Protein AF-A0A540NNQ4-F1 (afdb_monomer)

Sequence (114 aa):
MDKVEKWRRALTDVANLGGMVLEDRLMIVKPYGVDGFWEWQFIQDIVQEVGSKLDRVAVNVAPYDVGIDNCVHGINRWLEDDSGDAGAAVIYGMGGIGKTTIAKAANKTNLAKF

pLDDT: mean 78.91, std 11.25, range [52.47, 95.38]

Organism: Malus baccata (NCBI:txid106549)

Radius of gyration: 21.34 Å; Cα contacts (8 Å, |Δi|>4): 28; chains: 1; bounding box: 58×28×49 Å

Foldseek 3Di:
DDPVVVVVVVVVVVVPPDDDDLDPPPPVDDPPPDPCPSVVVVVVVVCVVVVVPDPPPQQDAPPDDPPLVVVLVVVVVVVPPPPVDDDDDDDDDDPPPCSVNSVSVNCNVCVVVD

Secondary structure (DSSP, 8-state):
--HHHHHHHHHHHHHT-PPPP---TTGGG--TT-TTHHHHHHHHHHHHHHHHHS-----PPPTT-SSHHHHHHHHHHHHT--S-S--------STTS-HHHHHHHHHHHHTTT-

Structure (mmCIF, N/CA/C/O backbone):
data_AF-A0A540NNQ4-F1
#
_entry.id   AF-A0A540NNQ4-F1
#
loop_
_atom_site.group_PDB
_atom_site.id
_atom_site.type_symbol
_atom_site.label_atom_id
_atom_site.label_alt_id
_atom_site.label_comp_id
_atom_site.label_asym_id
_atom_site.label_entity_id
_atom_site.label_seq_id
_atom_site.pdbx_PDB_ins_code
_atom_site.Cartn_x
_atom_site.Cartn_y
_atom_site.Cartn_z
_atom_site.occupancy
_atom_site.B_iso_or_equiv
_atom_site.auth_seq_id
_atom_site.auth_comp_id
_atom_site.auth_asym_id
_atom_site.auth_atom_id
_atom_site.pdbx_PDB_model_num
ATOM 1 N N . MET A 1 1 ? -24.775 10.155 -22.970 1.00 59.66 1 MET A N 1
ATOM 2 C CA . MET A 1 1 ? -23.597 9.390 -23.426 1.00 59.66 1 MET A CA 1
ATOM 3 C C . MET A 1 1 ? -23.805 7.939 -23.052 1.00 59.66 1 MET A C 1
ATOM 5 O O . MET A 1 1 ? -24.117 7.671 -21.898 1.00 59.66 1 MET A O 1
ATOM 9 N N . ASP A 1 2 ? -23.714 7.047 -24.032 1.00 86.31 2 ASP A N 1
ATOM 10 C CA . ASP A 1 2 ? -23.897 5.610 -23.843 1.00 86.31 2 ASP A CA 1
ATOM 11 C C . ASP A 1 2 ? -22.753 5.023 -22.997 1.00 86.31 2 ASP A C 1
ATOM 13 O O . ASP A 1 2 ? -21.602 5.454 -23.116 1.00 86.31 2 ASP A O 1
ATOM 17 N N . LYS A 1 3 ? -23.061 4.064 -22.113 1.00 86.81 3 LYS A N 1
ATOM 18 C CA . LYS A 1 3 ? -22.072 3.457 -21.205 1.00 86.81 3 LYS A CA 1
ATOM 19 C C . LYS A 1 3 ? -20.899 2.890 -21.999 1.00 86.81 3 LYS A C 1
ATOM 21 O O . LYS A 1 3 ? -19.755 3.106 -21.613 1.00 86.81 3 LYS A O 1
ATOM 26 N N . VAL A 1 4 ? -21.183 2.218 -23.114 1.00 89.38 4 VAL A N 1
ATOM 27 C CA . VAL A 1 4 ? -20.187 1.553 -23.967 1.00 89.38 4 VAL A CA 1
ATOM 28 C C . VAL A 1 4 ? -19.130 2.532 -24.477 1.00 89.38 4 VAL A C 1
ATOM 30 O O . VAL A 1 4 ? -17.939 2.232 -24.433 1.00 89.38 4 VAL A O 1
ATOM 33 N N . GLU A 1 5 ? -19.544 3.728 -24.892 1.00 91.69 5 GLU A N 1
ATOM 34 C CA . GLU A 1 5 ? -18.632 4.756 -25.400 1.00 91.69 5 GLU A CA 1
ATOM 35 C C . GLU A 1 5 ? -17.705 5.297 -24.299 1.00 91.69 5 GLU A C 1
ATOM 37 O O . GLU A 1 5 ? -16.527 5.557 -24.540 1.00 91.69 5 GLU A O 1
ATOM 42 N N . LYS A 1 6 ? -18.200 5.395 -23.057 1.00 91.69 6 LYS A N 1
ATOM 43 C CA . LYS A 1 6 ? -17.384 5.794 -21.900 1.00 91.69 6 LYS A CA 1
ATOM 44 C C . LYS A 1 6 ? -16.322 4.742 -21.557 1.00 91.69 6 LYS A C 1
ATOM 46 O O . LYS A 1 6 ? -15.177 5.106 -21.306 1.00 91.69 6 LYS A O 1
ATOM 51 N N . TRP A 1 7 ? -16.684 3.456 -21.574 1.00 91.31 7 TRP A N 1
ATOM 52 C CA . TRP A 1 7 ? -15.734 2.357 -21.350 1.00 91.31 7 TRP A CA 1
ATOM 53 C C . TRP A 1 7 ? -14.666 2.298 -22.437 1.00 91.31 7 TRP A C 1
ATOM 55 O O . TRP A 1 7 ? -13.489 2.149 -22.125 1.00 91.31 7 TRP A O 1
ATOM 65 N N . ARG A 1 8 ? -15.065 2.462 -23.704 1.00 94.44 8 ARG A N 1
ATOM 66 C CA . ARG A 1 8 ? -14.145 2.429 -24.843 1.00 94.44 8 ARG A CA 1
ATOM 67 C C . ARG A 1 8 ? -13.070 3.505 -24.730 1.00 94.44 8 ARG A C 1
ATOM 69 O O . ARG A 1 8 ? -11.899 3.186 -24.866 1.00 94.44 8 ARG A O 1
ATOM 76 N N . ARG A 1 9 ? -13.460 4.742 -24.405 1.00 92.94 9 ARG A N 1
ATOM 77 C CA . ARG A 1 9 ? -12.510 5.845 -24.195 1.00 92.94 9 ARG A CA 1
ATOM 78 C C . ARG A 1 9 ? -11.545 5.564 -23.050 1.00 92.94 9 ARG A C 1
ATOM 80 O O . ARG A 1 9 ? -10.348 5.658 -23.259 1.00 92.94 9 ARG A O 1
ATOM 87 N N . ALA A 1 10 ? -12.048 5.124 -21.895 1.00 89.25 10 ALA A N 1
ATOM 88 C CA . ALA A 1 10 ? -11.192 4.798 -20.754 1.00 89.25 10 ALA A CA 1
ATOM 89 C C . ALA A 1 10 ? -10.167 3.692 -21.077 1.00 89.25 10 ALA A C 1
ATOM 91 O O . ALA A 1 10 ? -9.004 3.802 -20.706 1.00 89.25 10 ALA A O 1
ATOM 92 N N . LEU A 1 11 ? -10.576 2.644 -21.801 1.00 88.56 11 LEU A N 1
ATOM 93 C CA . LEU A 1 11 ? -9.673 1.579 -22.252 1.00 88.56 11 LEU A CA 1
ATOM 94 C C . LEU A 1 11 ? -8.637 2.078 -23.261 1.00 88.56 11 LEU A C 1
ATOM 96 O O . LEU A 1 11 ? -7.478 1.690 -23.170 1.00 88.56 11 LEU A O 1
ATOM 100 N N . THR A 1 12 ? -9.034 2.934 -24.204 1.00 92.31 12 THR A N 1
ATOM 101 C CA . THR A 1 12 ? -8.110 3.555 -25.159 1.00 92.31 12 THR A CA 1
ATOM 102 C C . THR A 1 12 ? -7.100 4.457 -24.455 1.00 92.31 12 THR A C 1
ATOM 104 O O . THR A 1 12 ? -5.916 4.374 -24.763 1.00 92.31 12 THR A O 1
ATOM 107 N N . ASP A 1 13 ? -7.536 5.262 -23.486 1.00 87.00 13 ASP A N 1
ATOM 108 C CA . ASP A 1 13 ? -6.648 6.121 -22.701 1.00 87.00 13 ASP A CA 1
ATOM 109 C C . ASP A 1 13 ? -5.616 5.278 -21.944 1.00 87.00 13 ASP A C 1
ATOM 111 O O . ASP A 1 13 ? -4.425 5.555 -22.039 1.00 87.00 13 ASP A O 1
ATOM 115 N N . VAL A 1 14 ? -6.049 4.200 -21.278 1.00 82.56 14 VAL A N 1
ATOM 116 C CA . VAL A 1 14 ? -5.150 3.272 -20.569 1.00 82.56 14 VAL A CA 1
ATOM 117 C C . VAL A 1 14 ? -4.200 2.549 -21.526 1.00 82.56 14 VAL A C 1
ATOM 119 O O . VAL A 1 14 ? -3.019 2.430 -21.223 1.00 82.56 14 VAL A O 1
ATOM 122 N N . ALA A 1 15 ? -4.681 2.089 -22.683 1.00 82.81 15 ALA A N 1
ATOM 123 C CA . ALA A 1 15 ? -3.851 1.406 -23.678 1.00 82.81 15 ALA A CA 1
ATOM 124 C C . ALA A 1 15 ? -2.802 2.332 -24.317 1.00 82.81 15 ALA A C 1
ATOM 126 O O . ALA A 1 15 ? -1.745 1.865 -24.734 1.00 82.81 15 ALA A O 1
ATOM 127 N N . ASN A 1 16 ? -3.090 3.634 -24.382 1.00 86.00 16 ASN A N 1
ATOM 128 C CA . ASN A 1 16 ? -2.179 4.652 -24.900 1.00 86.00 16 ASN A CA 1
ATOM 129 C C . ASN A 1 16 ? -1.227 5.216 -23.833 1.00 86.00 16 ASN A C 1
ATOM 131 O O . ASN A 1 16 ? -0.371 6.037 -24.170 1.00 86.00 16 ASN A O 1
ATOM 135 N N . LEU A 1 17 ? -1.345 4.806 -22.563 1.00 80.19 17 LEU A N 1
ATOM 136 C CA . LEU A 1 17 ? -0.342 5.134 -21.552 1.00 80.19 17 LEU A CA 1
ATOM 137 C C . LEU A 1 17 ? 0.966 4.424 -21.916 1.00 80.19 17 LEU A C 1
ATOM 139 O O . LEU A 1 17 ? 1.117 3.217 -21.735 1.00 80.19 17 LEU A O 1
ATOM 143 N N . GLY A 1 18 ? 1.919 5.189 -22.444 1.00 73.50 18 GLY A N 1
ATOM 144 C CA . GLY A 1 18 ? 3.279 4.714 -22.659 1.00 73.50 18 GLY A CA 1
ATOM 145 C C . GLY A 1 18 ? 3.961 4.428 -21.323 1.00 73.50 18 GLY A C 1
ATOM 146 O O . GLY A 1 18 ? 3.910 5.248 -20.405 1.00 73.50 18 GLY A O 1
ATOM 147 N N . GLY A 1 19 ? 4.598 3.261 -21.215 1.00 72.50 19 GLY A N 1
ATOM 148 C CA . GLY A 1 19 ? 5.481 2.956 -20.093 1.00 72.50 19 GLY A CA 1
ATOM 149 C C . GLY A 1 19 ? 6.730 3.838 -20.108 1.00 72.50 19 GLY A C 1
ATOM 150 O O . GLY A 1 19 ? 7.093 4.418 -21.133 1.00 72.50 19 GLY A O 1
ATOM 151 N N . MET A 1 20 ? 7.412 3.920 -18.969 1.00 77.75 20 MET A N 1
ATOM 152 C CA . MET A 1 20 ? 8.759 4.482 -18.936 1.00 77.75 20 MET A CA 1
ATOM 153 C C . MET A 1 20 ? 9.687 3.543 -19.712 1.00 77.75 20 MET A C 1
ATOM 155 O O . MET A 1 20 ? 9.614 2.324 -19.555 1.00 77.75 20 MET A O 1
ATOM 159 N N . VAL A 1 21 ? 10.544 4.099 -20.564 1.00 78.88 21 VAL A N 1
ATOM 160 C CA . VAL A 1 21 ? 11.563 3.336 -21.291 1.00 78.88 21 VAL A CA 1
ATOM 161 C C . VAL A 1 21 ? 12.889 3.557 -20.584 1.00 78.88 21 VAL A C 1
ATOM 163 O O . VAL A 1 21 ? 13.251 4.700 -20.303 1.00 78.88 21 VAL A O 1
ATOM 166 N N . LEU A 1 22 ? 13.606 2.468 -20.303 1.00 71.38 22 LEU A N 1
ATOM 167 C CA . LEU A 1 22 ? 14.993 2.542 -19.861 1.00 71.38 22 LEU A CA 1
ATOM 168 C C . LEU A 1 22 ? 15.815 3.084 -21.037 1.00 71.38 22 LEU A C 1
ATOM 170 O O . LEU A 1 22 ? 16.229 2.337 -21.921 1.00 71.38 22 LEU A O 1
ATOM 174 N N . GLU A 1 23 ? 15.976 4.403 -21.103 1.00 66.62 23 GLU A N 1
ATOM 175 C CA . GLU A 1 23 ? 16.899 5.012 -22.052 1.00 66.62 23 GLU A CA 1
ATOM 176 C C . GLU A 1 23 ? 18.327 4.656 -21.629 1.00 66.62 23 GLU A C 1
ATOM 178 O O . GLU A 1 23 ? 18.680 4.758 -20.453 1.00 66.62 23 GLU A O 1
ATOM 183 N N . ASP A 1 24 ? 19.167 4.287 -22.596 1.00 60.88 24 ASP A N 1
ATOM 184 C CA . ASP A 1 24 ? 20.596 3.985 -22.431 1.00 60.88 24 ASP A CA 1
ATOM 185 C C . ASP A 1 24 ? 21.399 5.287 -22.152 1.00 60.88 24 ASP A C 1
ATOM 187 O O . ASP A 1 24 ? 22.376 5.633 -22.817 1.00 60.88 24 ASP A O 1
ATOM 191 N N . ARG A 1 25 ? 20.927 6.102 -21.198 1.00 56.28 25 ARG A N 1
ATOM 192 C CA . ARG A 1 25 ? 21.270 7.523 -21.018 1.00 56.28 25 ARG A CA 1
ATOM 193 C C . ARG A 1 25 ? 22.709 7.789 -20.579 1.00 56.28 25 ARG A C 1
ATOM 195 O O . ARG A 1 25 ? 23.116 8.947 -20.555 1.00 56.28 25 ARG A O 1
ATOM 202 N N . LEU A 1 26 ? 23.491 6.763 -20.243 1.00 55.25 26 LEU A N 1
ATOM 203 C CA . LEU A 1 26 ? 24.850 6.914 -19.711 1.00 55.25 26 LEU A CA 1
ATOM 204 C C . LEU A 1 26 ? 25.854 5.902 -20.280 1.00 55.25 26 LEU A C 1
ATOM 206 O O . LEU A 1 26 ? 26.732 5.404 -19.579 1.00 55.25 26 LEU A O 1
ATOM 210 N N . MET A 1 27 ? 25.818 5.676 -21.596 1.00 52.47 27 MET A N 1
ATOM 211 C CA . MET A 1 27 ? 26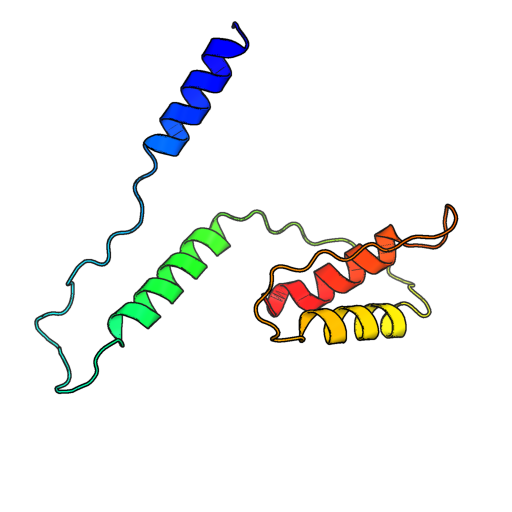.883 4.930 -22.286 1.00 52.47 27 MET A CA 1
ATOM 212 C C . MET A 1 27 ? 28.286 5.566 -22.107 1.00 52.47 27 MET A C 1
ATOM 214 O O . MET A 1 27 ? 29.294 4.882 -22.255 1.00 52.47 27 MET A O 1
ATOM 218 N N . ILE A 1 28 ? 28.365 6.854 -21.739 1.00 55.72 28 ILE A N 1
ATOM 219 C CA . ILE A 1 28 ? 29.627 7.600 -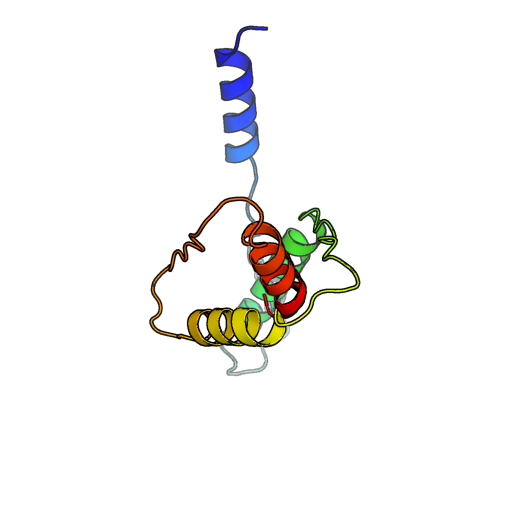21.555 1.00 55.72 28 ILE A CA 1
ATOM 220 C C . ILE A 1 28 ? 30.279 7.334 -20.181 1.00 55.72 28 ILE A C 1
ATOM 222 O O . ILE A 1 28 ? 31.480 7.534 -20.021 1.00 55.72 28 ILE A O 1
ATOM 226 N N . VAL A 1 29 ? 29.529 6.831 -19.194 1.00 56.62 29 VAL A N 1
ATOM 227 C CA . VAL A 1 29 ? 30.031 6.565 -17.834 1.00 56.62 29 VAL A CA 1
ATOM 228 C C . VAL A 1 29 ? 29.567 5.181 -17.392 1.00 56.62 29 VAL A C 1
ATOM 230 O O . VAL A 1 29 ? 28.874 5.036 -16.393 1.00 56.62 29 VAL A O 1
ATOM 233 N N . LYS A 1 30 ? 29.915 4.129 -18.141 1.00 54.81 30 LYS A N 1
ATOM 234 C CA . LYS A 1 30 ? 29.883 2.778 -17.568 1.00 54.81 30 LYS A CA 1
ATOM 235 C C . LYS A 1 30 ? 31.114 2.624 -16.666 1.00 54.81 30 LYS A C 1
ATOM 237 O O . LYS A 1 30 ? 32.210 2.476 -17.210 1.00 54.81 30 LYS A O 1
ATOM 242 N N . PRO A 1 31 ? 31.005 2.652 -15.322 1.00 59.22 31 PRO A N 1
ATOM 243 C CA . PRO A 1 31 ? 32.072 2.103 -14.499 1.00 59.22 31 PRO A CA 1
ATOM 244 C C . PRO A 1 31 ? 32.241 0.637 -14.908 1.00 59.22 31 PRO A C 1
ATOM 246 O O . PRO A 1 31 ? 31.273 -0.121 -14.972 1.00 59.22 31 PRO A O 1
ATOM 249 N N . TYR A 1 32 ? 33.458 0.273 -15.296 1.00 53.50 32 TYR A N 1
ATOM 250 C CA . TYR A 1 32 ? 33.769 -1.049 -15.829 1.00 53.50 32 TYR A CA 1
ATOM 251 C C . TYR A 1 32 ? 33.320 -2.132 -14.827 1.00 53.50 32 TYR A C 1
ATOM 253 O O . TYR A 1 32 ? 3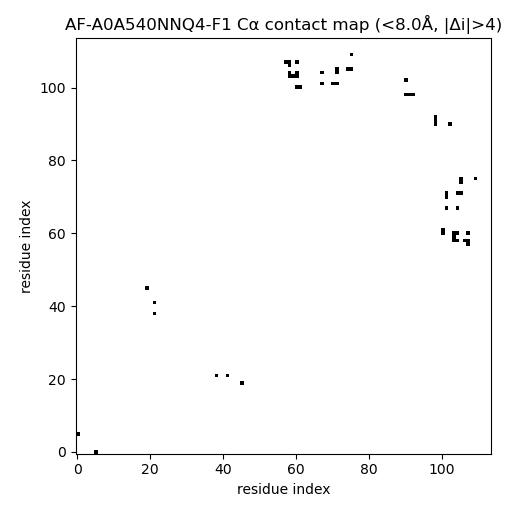3.815 -2.162 -13.703 1.00 53.50 32 TYR A O 1
ATOM 261 N N . GLY A 1 33 ? 32.386 -3.005 -15.225 1.00 55.31 33 GLY A N 1
ATOM 262 C CA . GLY A 1 33 ? 32.040 -4.226 -14.481 1.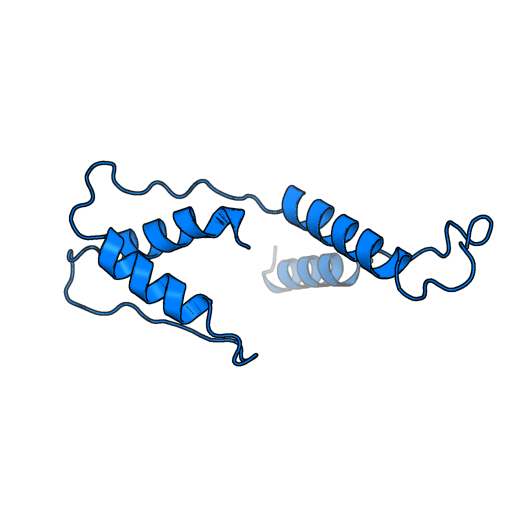00 55.31 33 GLY A CA 1
ATOM 263 C C . GLY A 1 33 ? 30.841 -4.187 -13.522 1.00 55.31 33 GLY A C 1
ATOM 264 O O . GLY A 1 33 ? 30.742 -5.094 -12.702 1.00 55.31 33 GLY A O 1
ATOM 265 N N . VAL A 1 34 ? 29.933 -3.203 -13.596 1.00 57.50 34 VAL A N 1
ATOM 266 C CA . VAL A 1 34 ?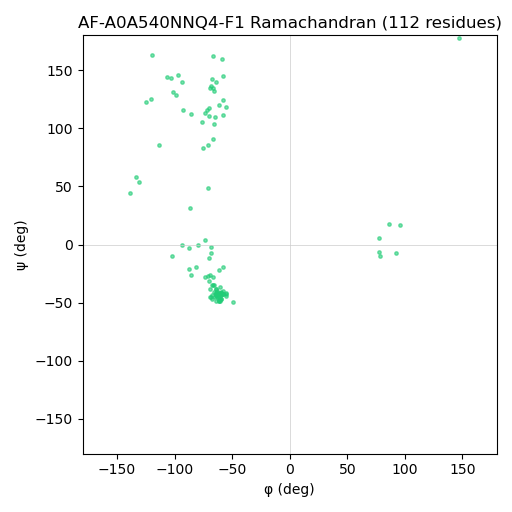 28.694 -3.208 -12.784 1.00 57.50 34 VAL A CA 1
ATOM 267 C C . VAL A 1 34 ? 27.461 -3.362 -13.675 1.00 57.50 34 VAL A C 1
ATOM 269 O O . VAL A 1 34 ? 26.841 -2.381 -14.093 1.00 57.50 34 VAL A O 1
ATOM 272 N N . ASP A 1 35 ? 27.112 -4.608 -13.983 1.00 63.62 35 ASP A N 1
ATOM 273 C CA . ASP A 1 35 ? 25.842 -4.929 -14.634 1.00 63.62 35 ASP A CA 1
ATOM 274 C C . ASP A 1 35 ? 24.683 -4.672 -13.647 1.00 63.62 35 ASP A C 1
ATOM 276 O O . ASP A 1 35 ? 24.771 -5.016 -12.470 1.00 63.62 35 ASP A O 1
ATOM 280 N N . GLY A 1 36 ? 23.611 -4.010 -14.099 1.00 63.75 36 GLY A N 1
ATOM 281 C CA . GLY A 1 36 ? 22.388 -3.787 -13.305 1.00 63.75 36 GLY A CA 1
ATOM 282 C C . GLY A 1 36 ? 22.299 -2.482 -12.494 1.00 63.75 36 GLY A C 1
ATOM 283 O O . GLY A 1 36 ? 21.219 -2.162 -12.002 1.00 63.75 36 GLY A O 1
ATOM 284 N N . PHE A 1 37 ? 23.360 -1.664 -12.399 1.00 66.75 37 PHE A N 1
ATOM 285 C CA . PHE A 1 37 ? 23.307 -0.379 -11.664 1.00 66.75 37 PHE A CA 1
ATOM 286 C C . PHE A 1 37 ? 22.179 0.549 -12.160 1.00 66.75 37 PHE A C 1
ATOM 288 O O . PHE A 1 37 ? 21.457 1.158 -11.372 1.00 66.75 37 PHE A O 1
ATOM 295 N N . TRP A 1 38 ? 21.998 0.613 -13.480 1.00 73.50 38 TRP A N 1
ATOM 296 C CA . TRP A 1 38 ? 20.985 1.452 -14.126 1.00 73.50 38 TRP A CA 1
ATOM 297 C C . TRP A 1 38 ? 19.564 0.913 -13.970 1.00 73.50 38 TRP A C 1
ATOM 299 O O . TRP A 1 38 ? 18.619 1.694 -13.943 1.00 73.50 38 TRP A O 1
ATOM 309 N N . GLU A 1 39 ? 19.414 -0.404 -13.835 1.00 78.75 39 GLU A N 1
ATOM 310 C CA . GLU A 1 39 ? 18.115 -1.047 -13.641 1.00 78.75 39 GLU A CA 1
ATOM 311 C C . GLU A 1 39 ? 17.544 -0.700 -12.266 1.00 78.75 39 GLU A C 1
ATOM 313 O O . GLU A 1 39 ? 16.393 -0.283 -12.171 1.00 78.75 39 GLU A O 1
ATOM 318 N N . TRP A 1 40 ? 18.366 -0.764 -11.212 1.00 81.19 40 TRP A N 1
ATOM 319 C CA . TRP A 1 40 ? 17.941 -0.357 -9.871 1.00 81.19 40 TRP A CA 1
ATOM 320 C C . TRP A 1 40 ? 17.502 1.111 -9.832 1.00 81.19 40 TRP A C 1
ATOM 322 O O . TRP A 1 40 ? 16.430 1.407 -9.309 1.00 81.19 40 TRP A O 1
ATOM 332 N N . GLN A 1 41 ? 18.285 2.021 -10.422 1.00 81.88 41 GLN A N 1
ATOM 333 C CA . GLN A 1 41 ? 17.938 3.445 -10.446 1.00 81.88 41 GLN A CA 1
ATOM 334 C C . GLN A 1 41 ? 16.636 3.690 -11.219 1.00 81.88 41 GLN A C 1
ATOM 336 O O . GLN A 1 41 ? 15.773 4.430 -10.762 1.00 81.88 41 GLN A O 1
ATOM 341 N N . PHE A 1 42 ? 16.457 3.013 -12.351 1.00 83.25 42 PHE A N 1
ATOM 342 C CA . PHE A 1 42 ? 15.235 3.101 -13.140 1.00 83.25 42 PHE A CA 1
ATOM 343 C C . PHE A 1 42 ? 14.007 2.556 -12.396 1.00 83.25 42 PHE A C 1
ATOM 345 O O . PHE A 1 42 ? 12.933 3.153 -12.458 1.00 83.25 42 PHE A O 1
ATOM 352 N N . ILE A 1 43 ? 14.159 1.465 -11.637 1.00 85.62 43 ILE A N 1
ATOM 353 C CA . ILE A 1 43 ? 13.105 0.955 -10.749 1.00 85.62 43 ILE A CA 1
ATOM 354 C C . ILE A 1 43 ? 12.759 1.999 -9.681 1.00 85.62 43 ILE A C 1
ATOM 356 O O . ILE A 1 43 ? 11.576 2.236 -9.440 1.00 85.62 43 ILE A O 1
ATOM 360 N N . GLN A 1 44 ? 13.754 2.654 -9.070 1.00 85.38 44 GLN A N 1
ATOM 361 C CA . GLN A 1 44 ? 13.504 3.727 -8.099 1.00 85.38 44 GLN A CA 1
ATOM 362 C C . GLN A 1 44 ? 12.716 4.886 -8.725 1.00 85.38 44 GLN A C 1
ATOM 364 O O . GLN A 1 44 ? 11.744 5.351 -8.128 1.00 85.38 44 GLN A O 1
ATOM 369 N N . ASP A 1 45 ? 13.069 5.298 -9.944 1.00 84.75 45 ASP A N 1
ATOM 370 C CA . ASP A 1 45 ? 12.374 6.369 -10.663 1.00 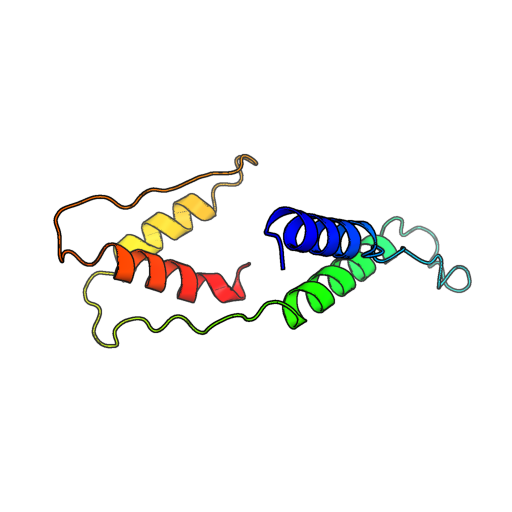84.75 45 ASP A CA 1
ATOM 371 C C . ASP A 1 45 ? 10.904 5.995 -10.953 1.00 84.75 45 ASP A C 1
ATOM 373 O O . ASP A 1 45 ? 10.002 6.811 -10.750 1.00 84.75 45 ASP A O 1
ATOM 377 N N . ILE A 1 46 ? 10.634 4.742 -11.352 1.00 85.38 46 ILE A N 1
ATOM 378 C CA . ILE A 1 46 ? 9.264 4.225 -11.529 1.00 85.38 46 ILE A CA 1
ATOM 379 C C . ILE A 1 46 ? 8.495 4.252 -10.204 1.00 85.38 46 ILE A C 1
ATOM 381 O O . ILE A 1 46 ? 7.357 4.726 -10.160 1.00 85.38 46 ILE A O 1
ATOM 385 N N . VAL A 1 47 ? 9.095 3.748 -9.120 1.00 85.75 47 VAL A N 1
ATOM 386 C CA . VAL A 1 47 ? 8.466 3.716 -7.788 1.00 85.75 47 VAL A CA 1
ATOM 387 C C . VAL A 1 47 ? 8.118 5.130 -7.324 1.00 85.75 47 VAL A C 1
ATOM 389 O O . VAL A 1 47 ? 7.027 5.347 -6.794 1.00 85.75 47 VAL A O 1
ATOM 392 N N . GLN A 1 48 ? 8.996 6.103 -7.567 1.00 85.25 48 GLN A N 1
ATOM 393 C CA . GLN A 1 48 ? 8.761 7.502 -7.226 1.00 85.25 48 GLN A CA 1
ATOM 394 C C . GLN A 1 48 ? 7.631 8.122 -8.061 1.00 85.25 48 GLN A C 1
ATOM 396 O O . GLN A 1 48 ? 6.732 8.752 -7.499 1.00 85.25 48 GLN A O 1
ATOM 401 N N . GLU A 1 49 ? 7.635 7.923 -9.381 1.00 85.31 49 GLU A N 1
ATOM 402 C CA . GLU A 1 49 ? 6.605 8.445 -10.286 1.00 85.31 49 GLU A CA 1
ATOM 403 C C . GLU A 1 49 ? 5.222 7.877 -9.934 1.00 85.31 49 GLU A C 1
ATOM 405 O O . GLU A 1 49 ? 4.260 8.628 -9.753 1.00 85.31 49 GLU A O 1
ATOM 410 N N . VAL A 1 50 ? 5.119 6.554 -9.758 1.00 83.88 50 VAL A N 1
ATOM 411 C CA . VAL A 1 50 ? 3.878 5.885 -9.331 1.00 83.88 50 VAL A CA 1
ATOM 412 C C . VAL A 1 50 ? 3.473 6.348 -7.932 1.00 83.88 50 VAL A C 1
ATOM 414 O O . VAL A 1 50 ? 2.313 6.696 -7.707 1.00 83.88 50 VAL A O 1
ATOM 417 N N . GLY A 1 51 ? 4.426 6.409 -7.001 1.00 81.19 51 GLY A N 1
ATOM 418 C CA . GLY A 1 51 ? 4.211 6.857 -5.629 1.00 81.19 51 GLY A CA 1
ATOM 419 C C . GLY A 1 51 ? 3.640 8.271 -5.541 1.00 81.19 51 GLY A C 1
ATOM 420 O O . GLY A 1 51 ? 2.739 8.499 -4.738 1.00 81.19 51 GLY A O 1
ATOM 421 N N . SER A 1 52 ? 4.105 9.189 -6.393 1.00 81.31 52 SER A N 1
ATOM 422 C CA . SER A 1 52 ? 3.627 10.578 -6.448 1.00 81.31 52 SER A CA 1
ATOM 423 C C . SER A 1 52 ? 2.212 10.730 -7.019 1.00 81.31 52 SER A C 1
ATOM 425 O O . SER A 1 52 ? 1.506 11.676 -6.671 1.00 81.31 52 SER A O 1
ATOM 427 N N . LYS A 1 53 ? 1.786 9.798 -7.881 1.00 82.44 53 LYS A N 1
ATOM 428 C CA . LYS A 1 53 ? 0.450 9.782 -8.501 1.00 82.44 53 LYS A CA 1
ATOM 429 C C . LYS A 1 53 ? -0.595 9.059 -7.658 1.00 82.44 53 LYS A C 1
ATOM 431 O O . LYS A 1 53 ? -1.791 9.259 -7.866 1.00 82.44 53 LYS A O 1
ATOM 436 N N . LEU A 1 54 ? -0.163 8.197 -6.740 1.00 78.44 54 LEU A N 1
ATOM 437 C CA . LEU A 1 54 ? -1.052 7.533 -5.797 1.00 78.44 54 LEU A CA 1
ATOM 438 C C . LEU A 1 54 ? -1.534 8.549 -4.756 1.00 78.44 54 LEU A C 1
ATOM 440 O O . LEU A 1 54 ? -0.749 9.046 -3.952 1.00 78.44 54 LEU A O 1
ATOM 444 N N . ASP A 1 55 ? -2.841 8.816 -4.735 1.00 67.38 55 ASP A N 1
ATOM 445 C CA . ASP A 1 55 ? -3.475 9.569 -3.651 1.00 67.38 55 ASP A CA 1
ATOM 446 C C . ASP A 1 55 ? -3.493 8.703 -2.381 1.00 67.38 55 ASP A C 1
ATOM 448 O O . ASP A 1 55 ? -4.421 7.931 -2.112 1.00 67.38 55 ASP A O 1
ATOM 452 N N . ARG A 1 56 ? -2.387 8.747 -1.633 1.00 67.31 56 ARG A N 1
ATOM 453 C CA . ARG A 1 56 ? -2.212 8.008 -0.381 1.00 67.31 56 ARG A CA 1
ATOM 454 C C . ARG A 1 56 ? -3.009 8.708 0.719 1.00 67.31 56 ARG A C 1
ATOM 456 O O . ARG A 1 56 ? -2.472 9.489 1.503 1.00 67.31 56 ARG A O 1
ATOM 463 N N . VAL A 1 57 ? -4.306 8.417 0.787 1.00 67.88 57 VAL A N 1
ATOM 464 C CA . VAL A 1 57 ? -5.184 8.946 1.837 1.00 67.88 57 VAL A CA 1
ATOM 465 C C . VAL A 1 57 ? -4.698 8.458 3.201 1.00 67.88 57 VAL A C 1
ATOM 467 O O . VAL A 1 57 ? -4.682 7.257 3.481 1.00 67.88 57 VAL A O 1
ATOM 470 N N . ALA A 1 58 ? -4.345 9.399 4.078 1.00 65.25 58 ALA A N 1
ATOM 471 C CA . ALA A 1 58 ? -4.036 9.099 5.467 1.00 65.25 58 ALA A CA 1
ATOM 472 C C . ALA A 1 58 ? -5.247 8.421 6.123 1.00 65.25 58 ALA A C 1
ATOM 474 O O . ALA A 1 58 ? -6.305 9.021 6.324 1.00 65.25 58 ALA A O 1
ATOM 475 N N . VAL A 1 59 ? -5.098 7.140 6.451 1.00 70.56 59 VAL A N 1
ATOM 476 C CA . VAL A 1 59 ? -6.162 6.376 7.092 1.00 70.56 59 VAL A CA 1
ATOM 477 C C . VAL A 1 59 ? -6.279 6.831 8.546 1.00 70.56 59 VAL A C 1
ATOM 479 O O . VAL A 1 59 ? -5.372 6.617 9.353 1.00 70.56 59 VAL A O 1
ATOM 482 N N . ASN A 1 60 ? -7.405 7.461 8.895 1.00 71.88 60 ASN A N 1
ATOM 483 C CA . ASN A 1 60 ? -7.696 7.802 10.284 1.00 71.88 60 ASN A CA 1
ATOM 484 C C . ASN A 1 60 ? -8.000 6.521 11.075 1.00 71.88 60 ASN A C 1
ATOM 486 O O . ASN A 1 60 ? -8.955 5.796 10.773 1.00 71.88 60 ASN A O 1
ATOM 490 N N . VAL A 1 61 ? -7.160 6.263 12.068 1.00 73.00 61 VAL A N 1
ATOM 491 C CA . VAL A 1 61 ? -7.280 5.178 13.045 1.00 73.00 61 VAL A CA 1
ATOM 492 C C . VAL A 1 61 ? -7.779 5.822 14.333 1.00 73.00 61 VAL A C 1
ATOM 494 O O . VAL A 1 61 ? -7.447 6.981 14.594 1.00 73.00 61 VAL A O 1
ATOM 497 N N . ALA A 1 62 ? -8.638 5.141 15.089 1.00 72.69 62 ALA A N 1
ATOM 498 C CA . ALA A 1 62 ? -9.256 5.780 16.238 1.00 72.69 62 ALA A CA 1
ATOM 499 C C . ALA A 1 62 ? -8.178 6.135 17.291 1.00 72.69 62 ALA A C 1
ATOM 501 O O . ALA A 1 62 ? -7.219 5.393 17.494 1.00 72.69 62 ALA A O 1
ATOM 502 N N . PRO A 1 63 ? -8.272 7.314 17.930 1.00 65.25 63 PRO A N 1
ATOM 503 C CA . PRO A 1 63 ? -7.206 7.821 18.797 1.00 65.25 63 PRO A CA 1
ATOM 504 C C . PRO A 1 63 ? -7.036 7.038 20.111 1.00 65.25 63 PRO A C 1
ATOM 506 O O . PRO A 1 63 ? -6.047 7.248 20.807 1.00 65.25 63 PRO A O 1
ATOM 509 N N . TYR A 1 64 ? -7.976 6.151 20.457 1.00 67.62 64 TYR A N 1
ATOM 510 C CA . TYR A 1 64 ? -8.027 5.435 21.739 1.00 67.62 64 TYR A CA 1
ATOM 511 C C . TYR A 1 64 ? -8.238 3.933 21.540 1.00 67.62 64 TYR A C 1
ATOM 513 O O . TYR A 1 64 ? -9.167 3.329 22.078 1.00 67.62 64 TYR A O 1
ATOM 521 N N . ASP A 1 65 ? -7.375 3.339 20.731 1.00 69.94 65 ASP A N 1
ATOM 522 C CA . ASP A 1 65 ? -7.459 1.936 20.363 1.00 69.94 65 ASP A CA 1
ATOM 523 C C . ASP A 1 65 ? -6.754 1.060 21.409 1.00 69.94 65 ASP A C 1
ATOM 525 O O . ASP A 1 65 ? -5.536 1.102 21.557 1.00 69.94 65 ASP A O 1
ATOM 529 N N . VAL A 1 66 ? -7.518 0.254 22.155 1.00 74.44 66 VAL A N 1
ATOM 530 C CA . VAL A 1 66 ? -6.974 -0.656 23.179 1.00 74.44 66 VAL A CA 1
ATOM 531 C C . VAL A 1 66 ? -6.866 -2.070 22.611 1.00 74.44 66 VAL A C 1
ATOM 533 O O . VAL A 1 66 ? -7.834 -2.608 22.081 1.00 74.44 66 VAL A O 1
ATOM 536 N N . GLY A 1 67 ? -5.691 -2.695 22.734 1.00 76.12 67 GLY A N 1
ATOM 537 C CA . GLY A 1 67 ? -5.469 -4.091 22.330 1.00 76.12 67 GLY A CA 1
ATOM 538 C C . GLY A 1 67 ? -5.298 -4.322 20.821 1.00 76.12 67 GLY A C 1
ATOM 539 O O . GLY A 1 67 ? -5.186 -5.472 20.392 1.00 76.12 67 GLY A O 1
ATOM 540 N N . ILE A 1 68 ? -5.240 -3.254 20.017 1.00 84.25 68 ILE A N 1
ATOM 541 C CA . ILE A 1 68 ? -5.017 -3.341 18.565 1.00 84.25 68 ILE A CA 1
ATOM 542 C C . ILE A 1 68 ? -3.586 -3.775 18.232 1.00 84.25 68 ILE A C 1
ATOM 544 O O . ILE A 1 68 ? -3.394 -4.505 17.258 1.00 84.25 68 ILE A O 1
ATOM 548 N N . ASP A 1 69 ? -2.607 -3.418 19.065 1.00 84.75 69 ASP A N 1
ATOM 549 C CA . ASP A 1 69 ? -1.186 -3.693 18.819 1.00 84.75 69 ASP A CA 1
ATOM 550 C C . ASP A 1 69 ? -0.905 -5.182 18.590 1.00 84.75 69 ASP A C 1
ATOM 552 O O . ASP A 1 69 ? -0.235 -5.548 17.627 1.00 84.75 69 ASP A O 1
ATOM 556 N N . ASN A 1 70 ? -1.495 -6.062 19.405 1.00 86.12 70 ASN A N 1
ATOM 557 C CA . ASN A 1 70 ? -1.322 -7.510 19.262 1.00 86.12 70 ASN A CA 1
ATOM 558 C C . ASN A 1 70 ? -1.900 -8.038 17.940 1.00 86.12 70 ASN A C 1
ATOM 560 O O . ASN A 1 70 ? -1.309 -8.917 17.311 1.00 86.12 70 ASN A O 1
ATOM 564 N N . CYS A 1 71 ? -3.044 -7.500 17.505 1.00 86.44 71 CYS A N 1
ATOM 565 C CA . CYS A 1 71 ? -3.669 -7.891 16.242 1.00 86.44 71 CYS A CA 1
ATOM 566 C C . CYS A 1 71 ? -2.831 -7.421 15.048 1.00 86.44 71 CYS A C 1
ATOM 568 O O . CYS A 1 71 ? -2.585 -8.195 14.124 1.00 86.44 71 CYS A O 1
ATOM 570 N N . VAL A 1 72 ? -2.357 -6.171 15.083 1.00 88.50 72 VAL A N 1
ATOM 571 C CA . VAL A 1 72 ? -1.484 -5.604 14.045 1.00 88.50 72 VAL A CA 1
ATOM 572 C C . VAL A 1 72 ? -0.162 -6.363 13.975 1.00 88.50 72 VAL A C 1
ATOM 574 O O . VAL A 1 72 ? 0.300 -6.675 12.882 1.00 88.50 72 VAL A O 1
ATOM 577 N N . HIS A 1 73 ? 0.414 -6.741 15.118 1.00 89.50 73 HIS A N 1
ATOM 578 C CA . HIS A 1 73 ? 1.639 -7.538 15.168 1.00 89.50 73 HIS A CA 1
ATOM 579 C C . HIS A 1 73 ? 1.481 -8.903 14.489 1.00 89.50 73 HIS A C 1
ATOM 581 O O . HIS A 1 73 ? 2.353 -9.323 13.731 1.00 89.50 73 HIS A O 1
ATOM 587 N N . GLY A 1 74 ? 0.347 -9.577 14.706 1.00 89.44 74 GLY A N 1
ATOM 588 C CA . GLY A 1 74 ? 0.033 -10.837 14.028 1.00 89.44 74 GLY A CA 1
ATOM 589 C C . GLY A 1 74 ? -0.099 -10.679 12.511 1.00 89.44 74 GLY A C 1
ATOM 590 O O . GLY A 1 74 ? 0.456 -11.483 11.765 1.00 89.44 74 GLY A O 1
ATOM 591 N N . ILE A 1 75 ? -0.778 -9.620 12.056 1.00 89.56 75 ILE A N 1
ATOM 592 C CA . ILE A 1 75 ? -0.922 -9.306 10.625 1.00 89.56 75 ILE A CA 1
ATOM 593 C C . ILE A 1 75 ? 0.442 -9.001 9.997 1.00 89.56 75 ILE A C 1
ATOM 595 O O . ILE A 1 75 ? 0.744 -9.513 8.927 1.00 89.56 75 ILE A O 1
ATOM 599 N N . ASN A 1 76 ? 1.283 -8.213 10.667 1.00 88.38 76 ASN A N 1
ATOM 600 C CA . ASN A 1 76 ? 2.603 -7.850 10.152 1.00 88.38 76 ASN A CA 1
ATOM 601 C C . ASN A 1 76 ? 3.517 -9.065 10.022 1.00 88.38 76 ASN A C 1
ATOM 603 O O . ASN A 1 76 ? 4.173 -9.214 9.002 1.00 88.38 76 ASN A O 1
ATOM 607 N N . ARG A 1 77 ? 3.507 -9.969 11.008 1.00 88.75 77 ARG A N 1
ATOM 608 C CA . ARG A 1 77 ? 4.268 -11.221 10.924 1.00 88.75 77 ARG A CA 1
ATOM 609 C C . ARG A 1 77 ? 3.822 -12.091 9.750 1.00 88.75 77 ARG A C 1
ATOM 611 O O . ARG A 1 77 ? 4.652 -12.755 9.150 1.00 88.75 77 ARG A O 1
ATOM 618 N N . TRP A 1 78 ? 2.523 -12.106 9.449 1.00 87.38 78 TRP A N 1
ATOM 619 C CA . TRP A 1 78 ? 2.002 -12.806 8.276 1.00 87.38 78 TRP A CA 1
ATOM 620 C C . TRP A 1 78 ? 2.421 -12.123 6.963 1.00 87.38 78 TRP A C 1
ATOM 622 O O . TRP A 1 78 ? 2.753 -12.816 6.015 1.00 87.38 78 TRP A O 1
ATOM 632 N N . LEU A 1 79 ? 2.456 -10.786 6.913 1.00 85.12 79 LEU A N 1
ATOM 633 C CA . LEU A 1 79 ? 2.923 -10.028 5.740 1.00 85.12 79 LEU A CA 1
ATOM 634 C C . LEU A 1 79 ? 4.434 -10.146 5.490 1.00 85.12 79 LEU A C 1
ATOM 636 O O . LEU A 1 79 ? 4.875 -9.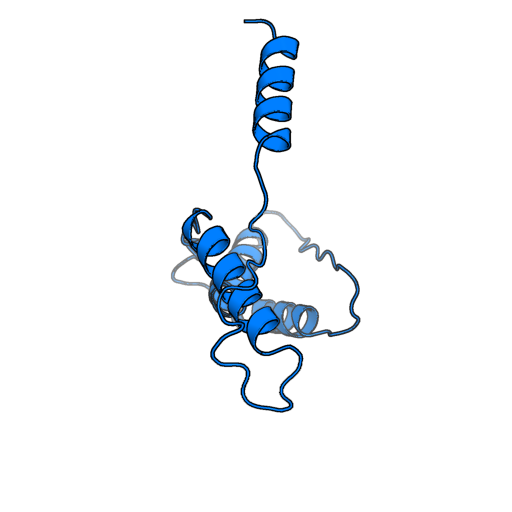949 4.365 1.00 85.12 79 LEU A O 1
ATOM 640 N N . GLU A 1 80 ? 5.219 -10.415 6.531 1.00 84.69 80 GLU A N 1
ATOM 641 C CA . GLU A 1 80 ? 6.666 -10.651 6.448 1.00 84.69 80 GLU A CA 1
ATOM 642 C C . GLU A 1 80 ? 7.007 -12.083 5.986 1.00 84.69 80 GLU A C 1
ATOM 644 O O . GLU A 1 80 ? 8.185 -12.420 5.876 1.00 84.69 80 GLU A O 1
ATOM 649 N N . ASP A 1 81 ? 6.004 -12.930 5.721 1.00 81.94 81 ASP A N 1
ATOM 650 C CA . ASP A 1 81 ? 6.217 -14.253 5.137 1.00 81.94 81 ASP A CA 1
ATOM 651 C C . ASP A 1 81 ? 6.653 -14.132 3.668 1.00 81.94 81 ASP A C 1
ATOM 653 O O . ASP A 1 81 ? 5.874 -13.758 2.794 1.00 81.94 81 ASP A O 1
ATOM 657 N N . ASP A 1 82 ? 7.914 -14.468 3.398 1.00 68.06 82 ASP A N 1
ATOM 658 C CA . ASP A 1 82 ? 8.567 -14.350 2.087 1.00 68.06 82 ASP A CA 1
ATOM 659 C C . ASP A 1 82 ? 8.324 -15.588 1.203 1.00 68.06 82 ASP A C 1
ATOM 661 O O . ASP A 1 82 ? 9.165 -15.998 0.404 1.00 68.06 82 ASP A O 1
ATOM 665 N N . SER A 1 83 ? 7.166 -16.238 1.362 1.00 76.44 83 SER A N 1
ATOM 666 C CA . SER A 1 83 ? 6.798 -17.433 0.591 1.00 76.44 83 SER A CA 1
ATOM 667 C C . SER A 1 83 ? 6.547 -17.139 -0.897 1.00 76.44 83 SER A C 1
ATOM 669 O O . SER A 1 83 ? 6.332 -18.064 -1.677 1.00 76.44 83 SER A O 1
ATOM 671 N N . GLY A 1 84 ? 6.638 -15.868 -1.311 1.00 68.06 84 GLY A N 1
ATOM 672 C CA . GLY A 1 84 ? 6.631 -15.424 -2.708 1.00 68.06 84 GLY A CA 1
ATOM 673 C C . GLY A 1 84 ? 5.253 -15.409 -3.374 1.00 68.06 84 GLY A C 1
ATOM 674 O O . GLY A 1 84 ? 5.121 -14.902 -4.489 1.00 68.06 84 GLY A O 1
ATOM 675 N N . ASP A 1 85 ? 4.223 -15.915 -2.696 1.00 76.38 85 ASP A N 1
ATOM 676 C CA . ASP A 1 85 ? 2.861 -15.982 -3.210 1.00 76.38 85 ASP A CA 1
ATOM 677 C C . ASP A 1 85 ? 2.030 -14.763 -2.794 1.00 76.38 85 ASP A C 1
ATOM 679 O O . ASP A 1 85 ? 2.061 -14.290 -1.657 1.00 76.38 85 ASP A O 1
ATOM 683 N N . ALA A 1 86 ? 1.211 -14.267 -3.725 1.00 73.75 86 ALA A N 1
ATOM 684 C CA . ALA A 1 86 ? 0.241 -13.223 -3.425 1.00 73.75 86 ALA A CA 1
ATOM 685 C C . ALA A 1 86 ? -0.816 -13.750 -2.435 1.00 73.75 86 ALA A C 1
ATOM 687 O O . ALA A 1 86 ? -1.660 -14.578 -2.779 1.00 73.75 86 ALA A O 1
ATOM 688 N N . GLY A 1 87 ? -0.778 -13.248 -1.199 1.00 78.50 87 GLY A N 1
ATOM 689 C CA . GLY A 1 87 ? -1.684 -13.646 -0.123 1.00 78.50 87 GLY A CA 1
ATOM 690 C C . GLY A 1 87 ? -2.877 -12.705 0.059 1.00 78.50 87 GLY A C 1
ATOM 691 O O . GLY A 1 87 ? -2.761 -11.486 -0.063 1.00 78.50 87 GLY A O 1
ATOM 692 N N . ALA A 1 88 ? -4.031 -13.261 0.436 1.00 84.25 88 ALA A N 1
ATOM 693 C CA . ALA A 1 88 ? -5.192 -12.496 0.887 1.00 84.25 88 ALA A CA 1
ATOM 694 C C . ALA A 1 88 ? -5.581 -12.907 2.315 1.00 84.25 88 ALA A C 1
ATOM 696 O O . ALA A 1 88 ? -5.838 -14.080 2.580 1.00 84.25 88 ALA A O 1
ATOM 697 N N . ALA A 1 89 ? -5.669 -11.934 3.226 1.00 83.94 89 ALA A N 1
ATOM 698 C CA . ALA A 1 89 ? -6.111 -12.142 4.604 1.00 83.94 89 ALA A CA 1
ATOM 699 C C . ALA A 1 89 ? -7.526 -11.593 4.834 1.00 83.94 89 ALA A C 1
ATOM 701 O O . ALA A 1 89 ? -7.900 -10.543 4.309 1.00 83.94 89 ALA A O 1
ATOM 702 N N . VAL A 1 90 ? -8.311 -12.283 5.668 1.00 88.69 90 VAL A N 1
ATOM 703 C CA . VAL A 1 90 ? -9.680 -11.886 6.027 1.00 88.69 90 VAL A CA 1
ATOM 704 C C . VAL A 1 90 ? -9.815 -11.782 7.544 1.00 88.69 90 VAL A C 1
ATOM 706 O O . VAL A 1 90 ? -9.612 -12.756 8.265 1.00 88.69 90 VAL A O 1
ATOM 709 N N . ILE A 1 91 ? -10.224 -10.607 8.032 1.00 91.12 91 ILE A N 1
ATOM 710 C CA . ILE A 1 91 ? -10.595 -10.394 9.437 1.00 91.12 91 ILE A CA 1
ATOM 711 C C . ILE A 1 91 ? -12.106 -10.614 9.569 1.00 91.12 91 ILE A C 1
ATOM 713 O O . ILE A 1 91 ? -12.896 -9.853 9.006 1.00 91.12 91 ILE A O 1
ATOM 717 N N . TYR A 1 92 ? -12.525 -11.628 10.328 1.00 91.69 92 TYR A N 1
ATOM 718 C CA . TYR A 1 92 ? -13.936 -11.975 10.538 1.00 91.69 92 TYR A CA 1
ATOM 719 C C . TYR A 1 92 ? -14.341 -11.885 12.018 1.00 91.69 92 TYR A C 1
ATOM 721 O O . TYR A 1 92 ? -13.499 -11.809 12.907 1.00 91.69 92 TYR A O 1
ATOM 729 N N . GLY A 1 93 ? -15.651 -11.831 12.290 1.00 91.38 93 GLY A N 1
ATOM 730 C CA . GLY A 1 93 ? -16.196 -11.704 13.647 1.00 91.38 93 GLY A CA 1
ATOM 731 C C . GLY A 1 93 ? -17.499 -10.907 13.706 1.00 91.38 93 GLY A C 1
ATOM 732 O O . GLY A 1 93 ? -17.960 -10.370 12.694 1.00 91.38 93 GLY A O 1
ATOM 733 N N . MET A 1 94 ? -18.080 -10.792 14.901 1.00 95.38 94 MET A N 1
ATOM 734 C CA . MET A 1 94 ? -19.348 -10.088 15.139 1.00 95.38 94 MET A CA 1
ATOM 735 C C . MET A 1 94 ? -19.317 -8.607 14.717 1.00 95.38 94 MET A C 1
ATOM 737 O O . MET A 1 94 ? -18.256 -7.993 14.554 1.00 95.38 94 MET A O 1
ATOM 741 N N . GLY A 1 95 ? -20.496 -8.019 14.500 1.00 94.88 95 GLY A N 1
ATOM 742 C CA . GLY A 1 95 ? -20.636 -6.582 14.242 1.00 94.88 95 GLY A CA 1
ATOM 743 C C . GLY A 1 95 ? -20.069 -5.741 15.392 1.00 94.88 95 GLY A C 1
ATOM 744 O O . GLY A 1 95 ? -20.131 -6.148 16.545 1.00 94.88 95 GLY A O 1
ATOM 745 N N . GLY A 1 96 ? -19.475 -4.585 15.082 1.00 88.56 96 GLY A N 1
ATOM 746 C CA . GLY A 1 96 ? -18.974 -3.642 16.094 1.00 88.56 96 GLY A CA 1
ATOM 747 C C . GLY A 1 96 ? -17.629 -3.983 16.751 1.00 88.56 96 GLY A C 1
ATOM 748 O O . GLY A 1 96 ? -17.051 -3.114 17.386 1.00 88.56 96 GLY A O 1
ATOM 749 N N . ILE A 1 97 ? -17.065 -5.179 16.544 1.00 89.00 97 ILE A N 1
ATOM 750 C CA . ILE A 1 97 ? -15.826 -5.615 17.226 1.00 89.00 97 ILE A CA 1
ATOM 751 C C . ILE A 1 97 ? -14.526 -4.948 16.730 1.00 89.00 97 ILE A C 1
ATOM 753 O O . ILE A 1 97 ? -13.437 -5.323 17.142 1.00 89.00 97 ILE A O 1
ATOM 757 N N . GLY A 1 98 ? -14.615 -3.985 15.808 1.00 87.88 98 GLY A N 1
ATOM 758 C CA . GLY A 1 98 ? -13.445 -3.229 15.343 1.00 87.88 98 GLY A CA 1
ATOM 759 C C . GLY A 1 98 ? -12.643 -3.857 14.195 1.00 87.88 98 GLY A C 1
ATOM 760 O O . GLY A 1 98 ? -11.530 -3.415 13.940 1.00 87.88 98 GLY A O 1
ATOM 761 N N . LYS A 1 99 ? -13.188 -4.826 13.441 1.00 92.06 99 LYS A N 1
ATOM 762 C CA . LYS A 1 99 ? -12.503 -5.454 12.280 1.00 92.06 99 LYS A CA 1
ATOM 763 C C . LYS A 1 99 ? -11.914 -4.431 11.301 1.00 92.06 99 LYS A C 1
ATOM 765 O O . LYS A 1 99 ? -10.745 -4.504 10.936 1.00 92.06 99 LYS A O 1
ATOM 770 N N . THR A 1 100 ? -12.726 -3.446 10.910 1.00 89.81 100 THR A N 1
ATOM 771 C CA . THR A 1 100 ? -12.302 -2.360 10.017 1.00 89.81 100 THR A CA 1
ATOM 772 C C . THR A 1 100 ? -11.251 -1.469 10.675 1.00 89.81 100 THR A C 1
ATOM 774 O O . THR A 1 100 ? -10.346 -1.006 9.992 1.00 89.81 100 THR A O 1
ATOM 777 N N . THR A 1 101 ? -11.336 -1.241 11.988 1.00 90.69 101 THR A N 1
ATOM 778 C CA . THR A 1 101 ? -10.347 -0.459 12.744 1.00 90.69 101 THR A CA 1
ATOM 779 C C . THR A 1 101 ? -8.986 -1.153 12.749 1.00 90.69 101 THR A C 1
ATOM 781 O O . THR A 1 101 ? -7.990 -0.515 12.432 1.00 90.69 101 THR A O 1
ATOM 784 N N . ILE A 1 102 ? -8.948 -2.469 12.987 1.00 89.94 102 ILE A N 1
ATOM 785 C CA . ILE A 1 102 ? -7.714 -3.270 12.951 1.00 89.94 102 ILE A CA 1
ATOM 786 C C . ILE A 1 102 ? -7.080 -3.234 11.554 1.00 89.94 102 ILE A C 1
ATOM 788 O O . ILE A 1 102 ? -5.888 -2.963 11.431 1.00 89.94 102 ILE A O 1
ATOM 792 N N . ALA A 1 103 ? -7.872 -3.441 10.494 1.00 89.06 103 ALA A N 1
ATOM 793 C CA . ALA A 1 103 ? -7.375 -3.365 9.117 1.00 89.06 103 ALA A CA 1
ATOM 794 C C . ALA A 1 10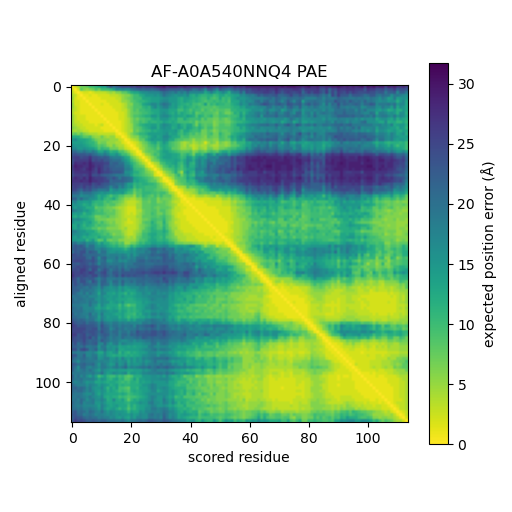3 ? -6.786 -1.980 8.790 1.00 89.06 103 ALA A C 1
ATOM 796 O O . ALA A 1 103 ? -5.723 -1.874 8.182 1.00 89.06 103 ALA A O 1
ATOM 797 N N . LYS A 1 104 ? -7.454 -0.910 9.236 1.00 87.81 104 LYS A N 1
ATOM 798 C CA . LYS A 1 104 ? -6.973 0.468 9.084 1.00 87.81 104 LYS A CA 1
ATOM 799 C C . LYS A 1 104 ? -5.674 0.721 9.853 1.00 87.81 104 LYS A C 1
ATOM 801 O O . LYS A 1 104 ? -4.781 1.367 9.311 1.00 87.81 104 LYS A O 1
ATOM 806 N N . ALA A 1 105 ? -5.562 0.209 11.079 1.00 87.56 105 ALA A N 1
ATOM 807 C CA . ALA A 1 105 ? -4.366 0.332 11.907 1.00 87.56 105 ALA A CA 1
ATOM 808 C C . ALA A 1 105 ? -3.163 -0.380 11.277 1.00 87.56 105 ALA A C 1
ATOM 810 O O . ALA A 1 105 ? -2.119 0.242 11.104 1.00 87.56 105 ALA A O 1
ATOM 811 N N . ALA A 1 106 ? -3.334 -1.633 10.843 1.00 87.12 106 ALA A N 1
ATOM 812 C CA . ALA A 1 106 ? -2.282 -2.384 10.160 1.00 87.12 106 ALA A CA 1
ATOM 813 C C . ALA A 1 106 ? -1.822 -1.681 8.872 1.00 87.12 106 ALA A C 1
ATOM 815 O O . ALA A 1 106 ? -0.624 -1.534 8.644 1.00 87.12 106 ALA A O 1
ATOM 816 N N . ASN A 1 107 ? -2.764 -1.175 8.068 1.00 84.25 107 ASN A N 1
ATOM 817 C CA . ASN A 1 107 ? -2.434 -0.420 6.860 1.00 84.25 107 ASN A CA 1
ATOM 818 C C . ASN A 1 107 ? -1.624 0.847 7.184 1.00 84.25 107 ASN A C 1
ATOM 820 O O . ASN A 1 107 ? -0.564 1.071 6.609 1.00 84.25 107 ASN A O 1
ATOM 824 N N . LYS A 1 108 ? -2.068 1.645 8.165 1.00 83.94 108 LYS A N 1
ATOM 825 C CA . LYS A 1 108 ? -1.356 2.860 8.587 1.00 83.94 108 LYS A CA 1
ATOM 826 C C . LYS A 1 108 ? 0.076 2.562 9.045 1.00 83.94 108 LYS A C 1
ATOM 828 O O . LYS A 1 108 ? 0.983 3.305 8.686 1.00 83.94 108 LYS A O 1
ATOM 833 N N . THR A 1 109 ? 0.284 1.490 9.811 1.00 82.38 109 THR A N 1
ATOM 834 C CA . THR A 1 109 ? 1.612 1.098 10.310 1.00 82.38 109 THR A CA 1
ATOM 835 C C . THR A 1 109 ? 2.554 0.656 9.189 1.00 82.38 109 THR A C 1
ATOM 837 O O . THR A 1 109 ? 3.749 0.931 9.255 1.00 82.38 109 THR A O 1
ATOM 840 N N . ASN A 1 110 ? 2.034 0.007 8.145 1.00 80.00 110 ASN A N 1
ATOM 841 C CA . ASN A 1 110 ? 2.845 -0.499 7.034 1.00 80.00 110 ASN A CA 1
ATOM 842 C C . ASN A 1 110 ? 2.953 0.467 5.845 1.00 80.00 110 ASN A C 1
ATOM 844 O O . ASN A 1 110 ? 3.653 0.162 4.887 1.00 80.00 110 ASN A O 1
ATOM 848 N N . LEU A 1 111 ? 2.325 1.643 5.912 1.00 73.44 111 LEU A N 1
ATOM 849 C CA . LEU A 1 111 ? 2.277 2.618 4.815 1.00 73.44 111 LEU A CA 1
ATOM 850 C C . LEU A 1 111 ? 3.654 3.153 4.379 1.00 73.44 111 LEU A C 1
ATOM 852 O O . LEU A 1 111 ? 3.784 3.681 3.281 1.00 73.44 111 LEU A O 1
ATOM 856 N N . ALA A 1 112 ? 4.658 3.061 5.253 1.00 68.19 112 ALA A N 1
ATOM 857 C CA . ALA A 1 112 ? 6.044 3.419 4.945 1.00 68.19 112 ALA A CA 1
ATOM 858 C C . ALA A 1 112 ? 6.945 2.199 4.681 1.00 68.19 112 ALA A C 1
ATOM 860 O O . ALA A 1 112 ? 8.095 2.376 4.293 1.00 68.19 112 ALA A O 1
ATOM 861 N N . LYS A 1 113 ? 6.454 0.978 4.944 1.00 68.25 113 LYS A N 1
ATOM 862 C CA . LYS A 1 113 ? 7.190 -0.271 4.698 1.00 68.25 113 LYS A CA 1
ATOM 863 C C . LYS A 1 113 ? 7.024 -0.768 3.256 1.00 68.25 113 LYS A C 1
ATOM 865 O O . LYS A 1 113 ? 7.908 -1.468 2.777 1.00 68.25 113 LYS A O 1
ATOM 870 N N . PHE A 1 114 ? 5.918 -0.408 2.603 1.00 61.09 114 PHE A N 1
ATOM 871 C CA . PHE A 1 114 ? 5.579 -0.728 1.213 1.00 61.09 114 PHE A CA 1
ATOM 872 C C . PHE A 1 114 ? 5.313 0.563 0.422 1.00 61.09 114 PHE A C 1
ATOM 874 O O . PHE A 1 114 ? 5.559 0.577 -0.802 1.00 61.09 114 PHE A O 1
#

InterPro domains:
  IPR002182 NB-ARC [PF00931] (72-109)
  IPR027417 P-loop containing nucleoside triphosphate hydrolase [G3DSA:3.40.50.300] (51-114)
  IPR027417 P-loop containing nucleoside triphosphate hydrolase [SSF52540] (64-109)
  IPR035897 Toll/interleukin-1 receptor homology (TIR) domain superfamily [G3DSA:3.40.50.10140] (1-50)
  IPR044974 Disease resistance pr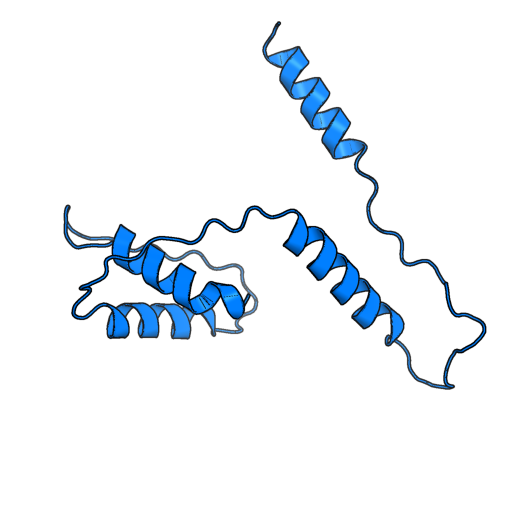otein, plants [PTHR11017] (4-108)

Mean predicted aligned error: 12.24 Å

Solvent-accessible surface area (backbone atoms only — not comparable to full-atom values): 7600 Å² total; per-residue (Å²): 134,62,68,69,61,54,52,50,51,54,50,50,55,58,71,65,57,76,75,89,74,90,68,81,83,50,80,90,67,66,68,89,88,62,87,62,62,67,54,56,54,50,49,51,52,49,52,50,57,53,55,72,71,49,85,77,72,82,62,84,52,74,96,82,71,81,77,46,65,65,57,34,50,53,52,50,58,60,69,67,55,84,81,81,66,95,79,86,88,84,84,82,76,71,88,89,75,44,58,70,52,48,55,38,43,40,48,55,72,41,62,84,79,111